Protein AF-A0A959UYE1-F1 (afdb_monomer)

Structure (mmCIF, N/CA/C/O backbone):
data_AF-A0A959UYE1-F1
#
_entry.id   AF-A0A959UYE1-F1
#
loop_
_atom_site.group_PDB
_atom_site.id
_atom_site.type_symbol
_atom_site.label_atom_id
_atom_site.label_alt_id
_atom_site.label_comp_id
_atom_site.label_asym_id
_atom_site.label_entity_id
_atom_site.label_seq_id
_atom_site.pdbx_PDB_ins_code
_atom_site.Cartn_x
_atom_site.Cartn_y
_atom_site.Cartn_z
_atom_site.occupancy
_atom_site.B_iso_or_equiv
_atom_site.auth_seq_id
_atom_site.auth_comp_id
_atom_site.auth_asym_id
_atom_site.auth_atom_id
_atom_site.pdbx_PDB_model_num
ATOM 1 N N . LYS A 1 1 ? -12.605 -11.160 -9.052 1.00 58.09 1 LYS A N 1
ATOM 2 C CA . LYS A 1 1 ? -11.126 -11.104 -8.971 1.00 58.09 1 LYS A CA 1
ATOM 3 C C . LYS A 1 1 ? -10.728 -9.897 -9.808 1.00 58.09 1 LYS A C 1
ATOM 5 O O . LYS A 1 1 ? -11.181 -9.849 -10.939 1.00 58.09 1 LYS A O 1
ATOM 10 N N . ASP A 1 2 ? -10.058 -8.887 -9.252 1.00 78.50 2 ASP A N 1
ATOM 11 C CA . ASP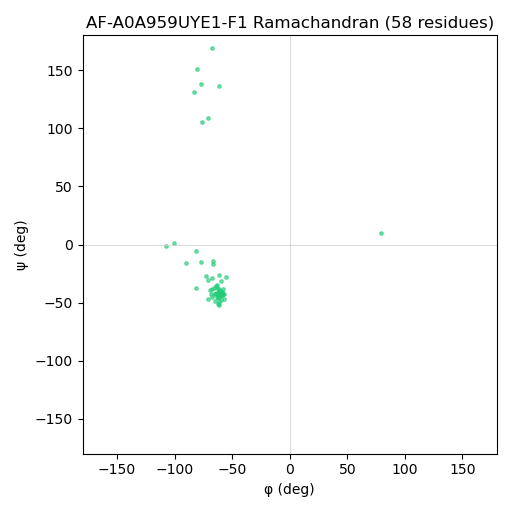 A 1 2 ? -9.614 -7.747 -10.068 1.00 78.50 2 ASP A CA 1
ATOM 12 C C . ASP A 1 2 ? -8.395 -8.203 -10.879 1.00 78.50 2 ASP A C 1
ATOM 14 O O . ASP A 1 2 ? -7.329 -8.458 -10.316 1.00 78.50 2 ASP A O 1
ATOM 18 N N . GLU A 1 3 ? -8.599 -8.435 -12.174 1.00 85.62 3 GLU A N 1
ATOM 19 C CA . GLU A 1 3 ? -7.575 -9.000 -13.057 1.00 85.62 3 GLU A CA 1
ATOM 20 C C . GLU A 1 3 ? -6.445 -8.000 -13.327 1.00 85.62 3 GLU A C 1
ATOM 22 O O . GLU A 1 3 ? -5.291 -8.408 -13.430 1.00 85.62 3 GLU A O 1
ATOM 27 N N . MET A 1 4 ? -6.747 -6.696 -13.335 1.00 84.81 4 MET A N 1
ATOM 28 C CA . MET A 1 4 ? -5.754 -5.639 -13.544 1.00 84.81 4 MET A CA 1
ATOM 29 C C . MET A 1 4 ? -4.824 -5.505 -12.342 1.00 84.81 4 MET A C 1
ATOM 31 O O . MET A 1 4 ? -3.607 -5.499 -12.504 1.00 84.81 4 MET A O 1
ATOM 35 N N . ALA A 1 5 ? -5.377 -5.466 -11.126 1.00 84.94 5 ALA A N 1
ATOM 36 C CA . ALA A 1 5 ? -4.552 -5.421 -9.919 1.00 84.94 5 ALA A CA 1
ATOM 37 C C . ALA A 1 5 ? -3.687 -6.687 -9.773 1.00 84.94 5 ALA A C 1
ATOM 39 O O . ALA A 1 5 ? -2.547 -6.618 -9.314 1.00 84.94 5 ALA A O 1
ATOM 40 N N . TRP A 1 6 ? -4.205 -7.851 -10.182 1.00 86.44 6 TRP A N 1
ATOM 41 C CA . TRP A 1 6 ? -3.439 -9.096 -10.156 1.00 86.44 6 TRP A CA 1
ATOM 42 C C . TRP A 1 6 ? -2.286 -9.098 -11.169 1.00 86.44 6 TRP A C 1
ATOM 44 O O . TRP A 1 6 ? -1.184 -9.499 -10.804 1.00 86.44 6 TRP A O 1
ATOM 54 N N . ASP A 1 7 ? -2.502 -8.618 -12.399 1.00 90.38 7 ASP A N 1
ATOM 55 C CA . ASP A 1 7 ? -1.447 -8.503 -13.419 1.00 90.38 7 ASP A CA 1
ATOM 56 C C . ASP A 1 7 ? -0.342 -7.516 -13.004 1.00 90.38 7 ASP A C 1
ATOM 58 O O . ASP A 1 7 ? 0.846 -7.805 -13.129 1.00 90.38 7 ASP A O 1
ATOM 62 N N . GLN A 1 8 ? -0.706 -6.370 -12.425 1.00 89.19 8 GLN A N 1
ATOM 63 C CA . GLN A 1 8 ? 0.288 -5.419 -11.913 1.00 89.19 8 GLN A CA 1
ATOM 64 C C . GLN A 1 8 ? 1.074 -6.005 -10.736 1.00 89.19 8 GLN A C 1
ATOM 66 O O . GLN A 1 8 ? 2.304 -5.920 -10.681 1.00 89.19 8 GLN A O 1
ATOM 71 N N . TRP A 1 9 ? 0.384 -6.690 -9.820 1.00 87.44 9 TRP A N 1
ATOM 72 C CA . TRP A 1 9 ? 1.036 -7.358 -8.701 1.00 87.44 9 TRP A CA 1
ATOM 73 C C . TRP A 1 9 ? 2.019 -8.439 -9.160 1.00 87.44 9 TRP A C 1
ATOM 75 O O . TRP A 1 9 ? 3.108 -8.549 -8.600 1.00 87.44 9 TRP A O 1
ATOM 85 N N . THR A 1 10 ? 1.697 -9.248 -10.171 1.00 89.25 10 THR A N 1
ATOM 86 C CA . THR A 1 10 ? 2.634 -10.272 -10.665 1.00 89.25 10 THR A CA 1
ATOM 87 C C . THR A 1 10 ? 3.871 -9.643 -11.303 1.00 89.25 10 THR A C 1
ATOM 89 O O . THR A 1 10 ? 4.970 -10.140 -11.052 1.00 89.25 10 THR A O 1
ATOM 92 N N . ARG A 1 11 ? 3.716 -8.521 -12.019 1.00 89.31 11 ARG A N 1
ATOM 93 C CA . ARG A 1 11 ? 4.814 -7.746 -12.627 1.00 89.31 11 ARG A CA 1
ATOM 94 C C . ARG A 1 11 ? 5.732 -7.066 -11.614 1.00 89.31 11 ARG A C 1
ATOM 96 O O . ARG A 1 11 ? 6.912 -6.872 -11.905 1.00 89.31 11 ARG A O 1
ATOM 103 N N . PHE A 1 12 ? 5.230 -6.702 -10.434 1.00 87.81 12 PHE A N 1
ATOM 104 C CA . PHE A 1 12 ? 6.053 -6.074 -9.403 1.00 87.81 12 PHE A CA 1
ATOM 105 C C . PHE A 1 12 ? 7.195 -6.979 -8.929 1.00 87.81 12 PHE A C 1
ATOM 107 O O . PHE A 1 12 ? 7.023 -8.173 -8.657 1.00 87.81 12 PHE A O 1
ATOM 114 N N . ASN A 1 13 ? 8.375 -6.371 -8.787 1.00 89.06 13 ASN A N 1
ATOM 115 C CA . ASN A 1 13 ? 9.539 -7.025 -8.208 1.00 89.06 13 ASN A CA 1
ATOM 116 C C . ASN A 1 13 ? 9.322 -7.306 -6.706 1.00 89.06 13 ASN A C 1
ATOM 118 O O . ASN A 1 13 ? 8.366 -6.836 -6.082 1.00 89.06 13 ASN A O 1
ATOM 122 N N . TYR A 1 14 ? 10.218 -8.102 -6.124 1.00 87.69 14 TYR A N 1
ATOM 123 C CA . TYR A 1 14 ? 10.135 -8.474 -4.712 1.00 87.69 14 TYR A CA 1
ATOM 124 C C . TYR A 1 14 ? 10.149 -7.258 -3.772 1.00 87.69 14 TYR A C 1
ATOM 126 O O . TYR A 1 14 ? 9.399 -7.245 -2.800 1.00 87.69 14 TYR A O 1
ATOM 134 N N . THR A 1 15 ? 10.943 -6.227 -4.077 1.00 87.81 15 THR A N 1
ATOM 135 C CA . THR A 1 15 ? 11.048 -5.010 -3.261 1.00 87.81 15 THR A CA 1
ATOM 136 C C . THR A 1 15 ? 9.709 -4.286 -3.171 1.00 87.81 15 THR A C 1
ATOM 138 O O . THR A 1 15 ? 9.210 -4.108 -2.065 1.00 87.81 15 THR A O 1
ATOM 141 N N . HIS A 1 16 ? 9.051 -4.008 -4.301 1.00 85.81 16 HIS A N 1
ATOM 142 C CA . HIS A 1 16 ? 7.739 -3.349 -4.305 1.00 85.81 16 HIS A CA 1
ATOM 143 C C . HIS A 1 16 ? 6.699 -4.148 -3.510 1.00 85.81 16 HIS A C 1
ATOM 145 O O . HIS A 1 16 ? 5.940 -3.594 -2.715 1.00 85.8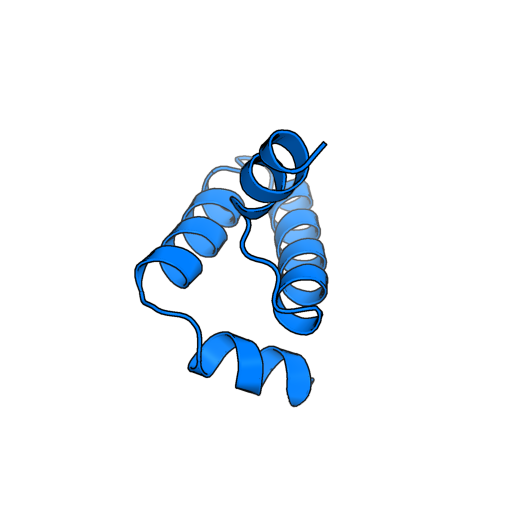1 16 HIS A O 1
ATOM 151 N N . LYS A 1 17 ? 6.680 -5.478 -3.676 1.00 90.00 17 LYS A N 1
ATOM 152 C CA . LYS A 1 17 ? 5.786 -6.359 -2.909 1.00 90.00 17 LYS A CA 1
ATOM 153 C C . LYS A 1 17 ? 6.064 -6.269 -1.409 1.00 90.00 17 LYS A C 1
ATOM 155 O O . LYS A 1 17 ? 5.127 -6.153 -0.619 1.00 90.00 17 LYS A O 1
ATOM 160 N N . LYS A 1 18 ? 7.342 -6.306 -1.024 1.00 90.88 18 LYS A N 1
ATOM 161 C CA . LYS A 1 18 ? 7.790 -6.210 0.367 1.00 90.88 18 LYS A CA 1
ATOM 162 C C . LYS A 1 18 ? 7.358 -4.888 0.993 1.00 90.88 18 LYS A C 1
ATOM 164 O O . LYS A 1 18 ? 6.811 -4.908 2.087 1.00 90.88 18 LYS A O 1
ATOM 169 N N . GLU A 1 19 ? 7.498 -3.772 0.288 1.00 90.50 19 GLU A N 1
ATOM 170 C CA . GLU A 1 19 ? 7.109 -2.451 0.792 1.00 90.50 19 GLU A CA 1
ATOM 171 C C . GLU A 1 19 ? 5.609 -2.333 1.092 1.00 90.50 19 GLU A C 1
ATOM 173 O O . GLU A 1 19 ? 5.224 -1.769 2.122 1.00 90.50 19 GLU A O 1
ATOM 178 N N . TYR A 1 20 ? 4.749 -2.885 0.226 1.00 91.06 20 TYR A N 1
ATOM 179 C CA . TYR A 1 20 ? 3.308 -2.946 0.490 1.00 91.06 20 TYR A CA 1
ATOM 180 C C . TYR A 1 20 ? 2.998 -3.802 1.713 1.00 91.06 20 TYR A C 1
ATOM 182 O O . TYR A 1 20 ? 2.215 -3.386 2.569 1.00 91.06 20 TYR A O 1
ATOM 190 N N . VAL A 1 21 ? 3.623 -4.977 1.816 1.00 92.00 21 VAL A N 1
ATOM 191 C CA . VAL A 1 21 ? 3.433 -5.881 2.955 1.00 92.00 21 VAL A CA 1
ATOM 192 C C . VAL A 1 21 ? 3.898 -5.215 4.246 1.00 92.00 21 VAL A C 1
ATOM 194 O O . VAL A 1 21 ? 3.114 -5.133 5.187 1.00 92.00 21 VAL A O 1
ATOM 197 N N . GLU A 1 22 ? 5.113 -4.667 4.283 1.00 92.38 22 GLU A N 1
ATOM 198 C CA . GLU A 1 22 ? 5.661 -3.971 5.451 1.00 92.38 22 GLU A CA 1
ATOM 199 C C . GLU A 1 22 ? 4.753 -2.817 5.863 1.00 92.38 22 GLU A C 1
ATOM 201 O O . GLU A 1 22 ? 4.354 -2.738 7.022 1.00 92.38 22 GLU A O 1
ATOM 206 N N . TRP A 1 23 ? 4.310 -1.993 4.912 1.00 92.81 23 TRP A N 1
ATOM 207 C CA . TRP A 1 23 ? 3.370 -0.914 5.191 1.00 92.81 23 TRP A CA 1
ATOM 208 C C . TRP A 1 23 ? 2.053 -1.401 5.787 1.00 92.81 23 TRP A C 1
ATOM 210 O O . TRP A 1 23 ? 1.543 -0.797 6.727 1.00 92.81 23 TRP A O 1
ATOM 220 N N . ILE A 1 24 ? 1.476 -2.478 5.265 1.00 92.19 24 ILE A N 1
ATOM 221 C CA . ILE A 1 24 ? 0.232 -3.023 5.805 1.00 92.19 24 ILE A CA 1
ATOM 222 C C . ILE A 1 24 ? 0.479 -3.585 7.211 1.00 92.19 24 ILE A C 1
ATOM 224 O O . ILE A 1 24 ? -0.291 -3.291 8.122 1.00 92.19 24 ILE A O 1
ATOM 228 N N . THR A 1 25 ? 1.556 -4.347 7.411 1.00 92.50 25 THR A N 1
ATOM 229 C CA . THR A 1 25 ? 1.863 -5.025 8.684 1.00 92.50 25 THR A CA 1
ATOM 230 C C . THR A 1 25 ? 2.335 -4.090 9.796 1.00 92.50 25 THR A C 1
ATOM 232 O O . THR A 1 25 ? 2.081 -4.368 10.964 1.00 92.50 25 THR A O 1
ATOM 235 N N . ASP A 1 26 ? 2.936 -2.952 9.449 1.00 92.94 26 ASP A N 1
ATOM 236 C CA . ASP A 1 26 ? 3.361 -1.903 10.382 1.00 92.94 26 ASP A CA 1
ATOM 237 C C . ASP A 1 26 ? 2.175 -1.294 11.163 1.00 92.94 26 ASP A C 1
ATOM 239 O O . ASP A 1 26 ? 2.307 -0.837 12.302 1.00 92.94 26 ASP A O 1
ATOM 243 N N . ALA A 1 27 ? 0.965 -1.334 10.595 1.00 93.38 27 ALA A N 1
ATOM 244 C CA . ALA A 1 27 ? -0.222 -0.837 11.275 1.00 93.38 27 ALA A CA 1
ATOM 245 C C . ALA A 1 27 ? -0.639 -1.750 12.444 1.00 93.38 27 ALA A C 1
ATOM 247 O O . ALA A 1 27 ? -1.235 -2.815 12.265 1.00 93.38 27 ALA A O 1
ATOM 248 N N . LYS A 1 28 ? -0.439 -1.262 13.675 1.00 91.00 28 LYS A N 1
ATOM 249 C CA . LYS A 1 28 ? -0.835 -1.966 14.910 1.00 91.00 28 LYS A CA 1
ATOM 250 C C . LYS A 1 28 ? -2.340 -2.271 14.967 1.00 91.00 28 LYS A C 1
ATOM 252 O O . LYS A 1 28 ? -2.737 -3.372 15.346 1.00 91.00 28 LYS A O 1
ATOM 257 N N . LYS A 1 29 ? -3.182 -1.320 14.543 1.00 95.31 29 LYS A N 1
ATOM 258 C CA . LYS A 1 29 ? -4.650 -1.444 14.551 1.00 95.31 29 LYS A CA 1
ATOM 259 C C . LYS A 1 29 ? -5.157 -2.193 13.318 1.00 95.31 29 LYS A C 1
ATOM 261 O O . LYS A 1 29 ? -4.839 -1.814 12.193 1.00 95.31 29 LYS A O 1
ATOM 266 N N . GLU A 1 30 ? -6.018 -3.186 13.521 1.00 92.31 30 GLU A N 1
ATOM 267 C CA . GLU A 1 30 ? -6.607 -3.972 12.426 1.00 92.31 30 GLU A CA 1
ATOM 268 C C . GLU A 1 30 ? -7.444 -3.133 11.457 1.00 92.31 30 GLU A C 1
ATOM 270 O O . GLU A 1 30 ? -7.370 -3.335 10.248 1.00 92.31 30 GLU A O 1
ATOM 275 N N . GLU A 1 31 ? -8.193 -2.147 11.958 1.00 93.88 31 GLU A N 1
ATOM 276 C CA . GLU A 1 31 ? -8.935 -1.211 11.106 1.00 93.88 31 GLU A CA 1
ATOM 277 C C . GLU A 1 31 ? -7.997 -0.479 10.134 1.00 93.88 31 GLU A C 1
ATOM 279 O O . GLU A 1 31 ? -8.280 -0.363 8.942 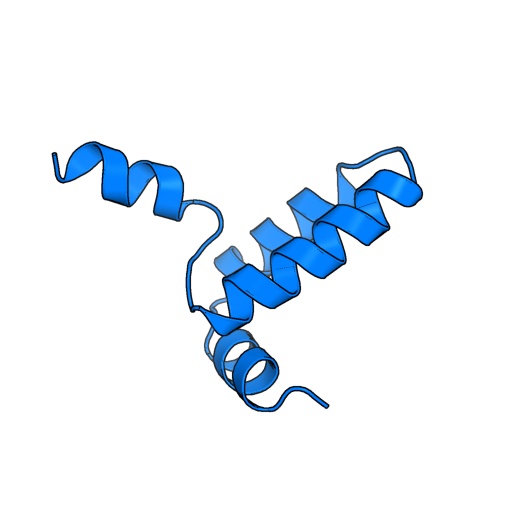1.00 93.88 31 GLU A O 1
ATOM 284 N N . THR A 1 32 ? -6.834 -0.039 10.623 1.00 92.50 32 THR A N 1
ATOM 285 C CA . THR A 1 32 ? -5.820 0.617 9.796 1.00 92.50 32 THR A CA 1
ATOM 286 C C . THR A 1 32 ? -5.214 -0.356 8.788 1.00 92.50 32 THR A C 1
ATOM 288 O O . THR A 1 32 ? -5.024 0.037 7.641 1.00 92.50 32 THR A O 1
ATOM 291 N N . ARG A 1 33 ? -4.983 -1.627 9.152 1.00 94.56 33 ARG A N 1
ATOM 292 C CA . ARG A 1 33 ? -4.5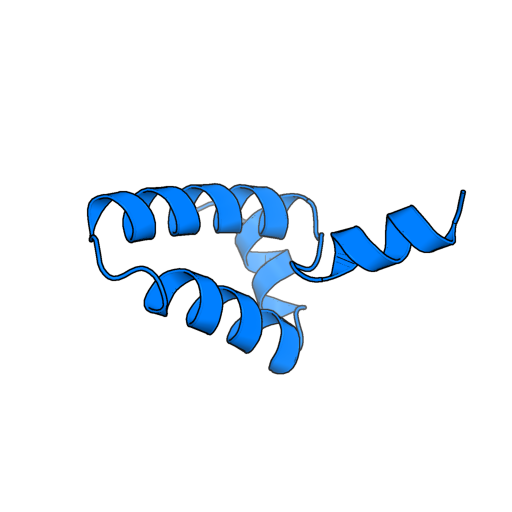40 -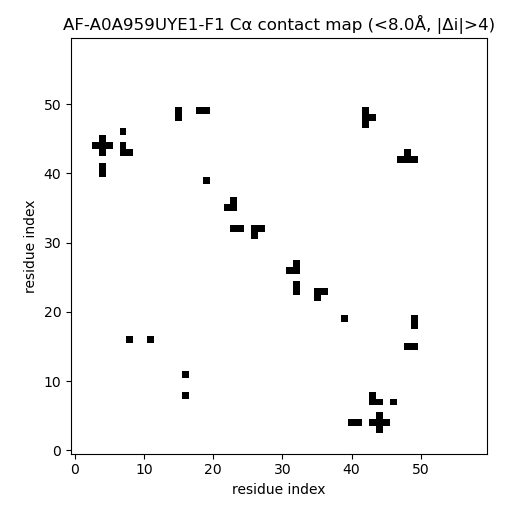2.652 8.186 1.00 94.56 33 ARG A CA 1
ATOM 293 C C . ARG A 1 33 ? -5.556 -2.833 7.065 1.00 94.56 33 ARG A C 1
ATOM 295 O O . ARG A 1 33 ? -5.176 -2.786 5.903 1.00 94.56 33 ARG A O 1
ATOM 302 N N . LYS A 1 34 ? -6.847 -2.965 7.394 1.00 93.81 34 LYS A N 1
ATOM 303 C CA . LYS A 1 34 ? -7.928 -3.103 6.401 1.00 93.81 34 LYS A CA 1
ATOM 304 C C . LYS A 1 34 ? -7.987 -1.902 5.454 1.00 93.81 34 LYS A C 1
ATOM 306 O O . LYS A 1 34 ? -8.075 -2.091 4.243 1.00 93.81 34 LYS A O 1
ATOM 311 N N . ARG A 1 35 ? -7.859 -0.679 5.983 1.00 94.19 35 ARG A N 1
ATOM 312 C CA . ARG A 1 35 ? -7.768 0.541 5.160 1.00 94.19 35 ARG A CA 1
ATOM 313 C C . ARG A 1 35 ? -6.529 0.540 4.256 1.00 94.19 35 ARG A C 1
ATOM 315 O O . ARG A 1 35 ? -6.667 0.810 3.068 1.00 94.19 35 ARG A O 1
ATOM 322 N N . ARG A 1 36 ? -5.348 0.188 4.782 1.00 93.69 36 ARG A N 1
ATOM 323 C CA . ARG A 1 36 ? -4.096 0.105 4.002 1.00 93.69 36 ARG A CA 1
ATOM 324 C C . ARG A 1 36 ? -4.171 -0.962 2.906 1.00 93.69 36 ARG A C 1
ATOM 326 O O . ARG A 1 36 ? -3.687 -0.718 1.812 1.00 93.69 36 ARG A O 1
ATOM 333 N N . ILE A 1 37 ? -4.820 -2.101 3.158 1.00 91.81 37 ILE A N 1
ATOM 334 C CA . ILE A 1 37 ? -5.062 -3.138 2.139 1.00 91.81 37 ILE A CA 1
ATOM 335 C C . ILE A 1 37 ? -5.922 -2.577 1.003 1.00 91.81 37 ILE A C 1
ATOM 337 O O . ILE A 1 37 ? -5.551 -2.712 -0.158 1.00 91.81 37 ILE A O 1
ATOM 341 N N . ALA A 1 38 ? -7.040 -1.918 1.324 1.00 92.06 38 ALA A N 1
ATOM 342 C CA . ALA A 1 38 ? -7.906 -1.317 0.309 1.00 92.06 38 ALA A CA 1
ATOM 343 C C . ALA A 1 38 ? -7.163 -0.261 -0.529 1.00 92.06 38 ALA A C 1
ATOM 345 O O . ALA A 1 38 ? -7.255 -0.273 -1.753 1.00 92.06 38 ALA A O 1
ATOM 346 N N . GLN A 1 39 ? -6.368 0.594 0.119 1.00 91.12 39 GLN A N 1
ATOM 347 C CA . GLN A 1 39 ? -5.522 1.577 -0.564 1.00 91.12 39 GLN A CA 1
ATOM 348 C C . GLN A 1 39 ? -4.443 0.917 -1.429 1.00 91.12 39 GLN A C 1
ATOM 350 O O . GLN A 1 39 ? -4.232 1.337 -2.561 1.00 91.12 39 GLN A O 1
ATOM 355 N N . ALA A 1 40 ? -3.788 -0.137 -0.936 1.00 90.62 40 ALA A N 1
ATOM 356 C CA . ALA A 1 40 ? -2.793 -0.877 -1.703 1.00 90.62 40 ALA A CA 1
ATOM 357 C C . ALA A 1 40 ? -3.402 -1.449 -2.988 1.00 90.62 40 ALA A C 1
ATOM 359 O O . ALA A 1 40 ? -2.793 -1.327 -4.041 1.00 90.62 40 ALA A O 1
ATOM 360 N N . PHE A 1 41 ? -4.620 -1.999 -2.935 1.00 89.38 41 PHE A N 1
ATOM 361 C CA . PHE A 1 41 ? -5.314 -2.471 -4.137 1.00 89.38 41 PHE A CA 1
ATOM 362 C C . PHE A 1 41 ? -5.543 -1.365 -5.174 1.00 89.38 41 PHE A C 1
ATOM 364 O O . PHE A 1 41 ? -5.371 -1.626 -6.363 1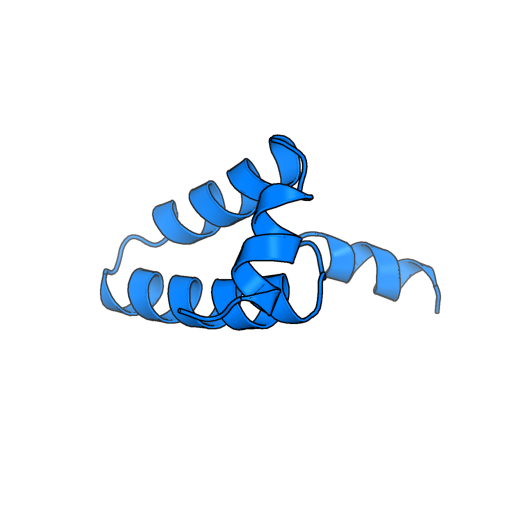.00 89.38 41 PHE A O 1
ATOM 371 N N . GLN A 1 42 ? -5.898 -0.150 -4.746 1.00 89.12 42 GLN A N 1
ATOM 372 C CA . GLN A 1 42 ? -6.054 0.991 -5.657 1.00 89.12 42 GLN A CA 1
ATOM 373 C C . GLN A 1 42 ? -4.715 1.374 -6.302 1.00 89.12 42 GLN A C 1
ATOM 375 O O . GLN A 1 42 ? -4.626 1.427 -7.523 1.00 89.12 42 GLN A O 1
ATOM 380 N N . MET A 1 43 ? -3.654 1.518 -5.503 1.00 87.69 43 MET A N 1
ATOM 381 C CA . MET A 1 43 ? -2.321 1.875 -6.011 1.00 87.69 43 MET A CA 1
ATOM 382 C C . MET A 1 43 ? -1.740 0.805 -6.946 1.00 87.69 43 MET A C 1
ATOM 384 O O . MET A 1 43 ? -1.211 1.122 -8.005 1.00 87.69 43 MET A O 1
ATOM 388 N N . ILE A 1 44 ? -1.883 -0.478 -6.590 1.00 88.62 44 ILE A N 1
ATOM 389 C CA . ILE A 1 44 ? -1.439 -1.599 -7.430 1.00 88.62 44 ILE A CA 1
ATOM 390 C C . ILE A 1 44 ? -2.182 -1.580 -8.767 1.00 88.62 44 ILE A C 1
ATOM 392 O O . ILE A 1 44 ? -1.576 -1.833 -9.801 1.00 88.62 44 ILE A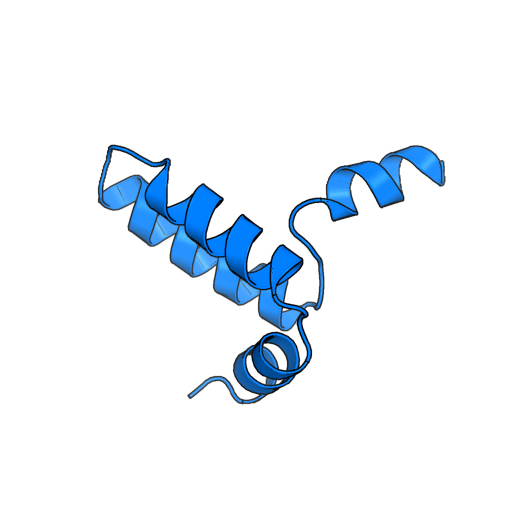 O 1
ATOM 396 N N . ARG A 1 45 ? -3.484 -1.267 -8.766 1.00 87.50 45 ARG A N 1
ATOM 397 C CA . ARG A 1 45 ? -4.274 -1.157 -9.997 1.00 87.50 45 ARG A CA 1
ATOM 398 C C . ARG A 1 45 ? -3.793 -0.016 -10.895 1.00 87.50 45 ARG A C 1
ATOM 400 O O . ARG A 1 45 ? -3.818 -0.171 -12.112 1.00 87.50 45 ARG A O 1
ATOM 407 N N . GLU A 1 46 ? -3.355 1.090 -10.305 1.00 83.75 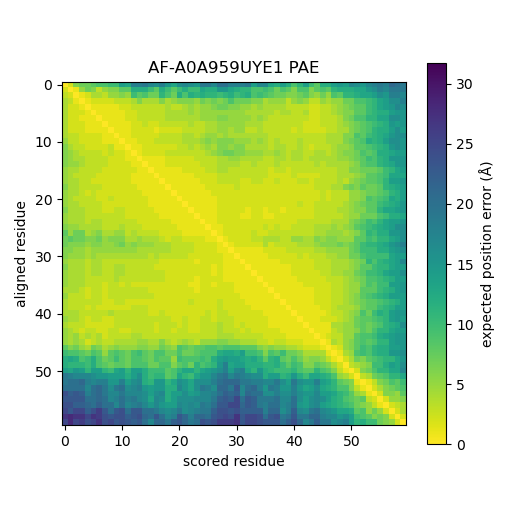46 GLU A N 1
ATOM 408 C CA . GLU A 1 46 ? -2.777 2.235 -11.021 1.00 83.75 46 GLU A CA 1
ATOM 409 C C . GLU A 1 46 ? -1.323 1.981 -11.467 1.00 83.75 46 GLU A C 1
ATOM 411 O O . GLU A 1 46 ? -0.822 2.659 -12.360 1.00 83.75 46 GLU A O 1
ATOM 416 N N . GLY A 1 47 ? -0.664 0.952 -10.920 1.00 79.38 47 GLY A N 1
ATOM 417 C CA . GLY A 1 47 ? 0.727 0.606 -11.224 1.00 79.38 47 GLY A CA 1
ATOM 418 C C . GLY A 1 47 ? 1.748 1.478 -10.488 1.00 79.38 47 GLY A C 1
ATOM 419 O O . GLY A 1 47 ? 2.943 1.404 -10.778 1.00 79.38 47 GLY A O 1
ATOM 420 N N . GLU A 1 48 ? 1.297 2.285 -9.530 1.00 76.38 48 GLU A N 1
ATOM 421 C CA . GLU A 1 48 ? 2.159 3.144 -8.727 1.00 76.38 48 GLU A CA 1
ATOM 422 C C . GLU A 1 48 ? 2.878 2.328 -7.652 1.00 76.38 48 GLU A C 1
ATOM 424 O O . GLU A 1 48 ? 2.279 1.476 -7.002 1.00 76.38 48 GLU A O 1
ATOM 429 N N . GLY A 1 49 ? 4.167 2.593 -7.438 1.00 68.56 49 GLY A N 1
ATOM 430 C CA . GLY A 1 49 ? 4.890 2.093 -6.271 1.00 68.56 49 GLY A CA 1
ATOM 431 C C . GLY A 1 49 ? 4.612 2.966 -5.048 1.00 68.56 49 GLY A C 1
ATOM 432 O O . GLY A 1 49 ? 4.394 4.170 -5.159 1.00 68.56 49 GLY A O 1
ATOM 433 N N . LYS A 1 50 ? 4.670 2.398 -3.840 1.00 67.31 50 LYS A N 1
ATOM 434 C CA . LYS A 1 50 ? 4.465 3.179 -2.608 1.00 67.31 50 LYS A CA 1
ATOM 435 C C . LYS A 1 50 ? 5.492 4.322 -2.450 1.00 67.31 50 LYS A C 1
ATOM 437 O O . LYS A 1 50 ? 5.151 5.372 -1.902 1.00 67.31 50 LYS A O 1
ATOM 442 N N . GLU A 1 51 ? 6.714 4.141 -2.954 1.00 64.06 51 GLU A 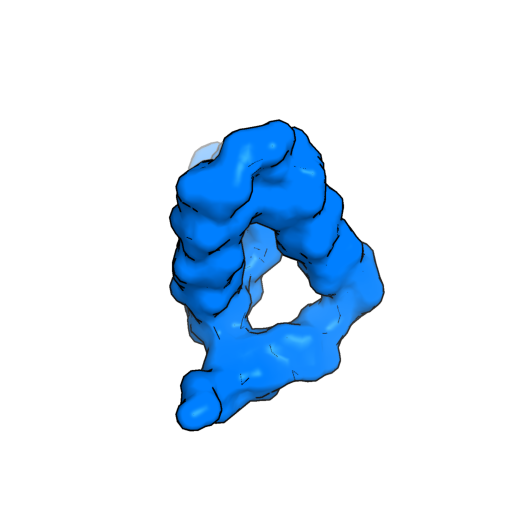N 1
ATOM 443 C CA . GLU A 1 51 ? 7.773 5.163 -2.994 1.00 64.06 51 GLU A CA 1
ATOM 444 C C . GLU A 1 51 ? 7.668 6.165 -4.158 1.00 64.06 51 GLU A C 1
ATOM 446 O O . GLU A 1 51 ? 8.407 7.153 -4.174 1.00 64.06 51 GLU A O 1
ATOM 451 N N . ASP A 1 52 ? 6.728 6.003 -5.097 1.00 58.00 52 ASP A N 1
ATOM 452 C CA . ASP A 1 52 ? 6.620 6.906 -6.256 1.00 58.00 52 ASP A CA 1
ATOM 453 C C . ASP A 1 52 ? 6.201 8.337 -5.855 1.00 58.00 52 ASP A C 1
ATOM 455 O O . ASP A 1 52 ? 6.521 9.304 -6.547 1.00 58.00 52 ASP A O 1
ATOM 459 N N . LYS A 1 53 ? 5.670 8.518 -4.634 1.00 49.59 53 LYS A N 1
ATOM 460 C CA . LYS A 1 53 ? 5.440 9.845 -4.031 1.00 49.59 53 LYS A CA 1
ATOM 461 C C . LYS A 1 53 ? 6.695 10.727 -3.961 1.00 49.59 53 LYS A C 1
ATOM 463 O O . LYS A 1 53 ? 6.570 11.948 -3.991 1.00 49.59 53 LYS A O 1
ATOM 468 N N . TYR A 1 54 ? 7.897 10.147 -3.884 1.00 49.94 54 TYR A N 1
ATOM 469 C CA . TYR A 1 54 ? 9.159 10.904 -3.931 1.00 49.94 54 TYR A CA 1
ATOM 470 C C . TYR A 1 54 ? 9.714 11.075 -5.352 1.00 49.94 54 TYR A C 1
ATOM 472 O O . TYR A 1 54 ? 10.584 11.919 -5.574 1.00 49.94 54 TYR A O 1
ATOM 480 N N . ARG A 1 55 ? 9.221 10.296 -6.321 1.00 49.75 55 ARG A N 1
ATOM 481 C CA . ARG A 1 55 ? 9.633 10.365 -7.726 1.00 49.75 55 ARG A CA 1
ATOM 482 C C . ARG A 1 55 ? 8.912 11.509 -8.450 1.00 49.75 55 ARG A C 1
ATOM 484 O O . ARG A 1 55 ? 9.557 12.228 -9.210 1.00 49.75 55 ARG A O 1
ATOM 491 N N . GLU A 1 56 ? 7.639 11.747 -8.133 1.00 48.09 56 GLU A N 1
ATOM 492 C CA . GLU A 1 56 ? 6.871 12.896 -8.643 1.00 48.09 56 GLU A CA 1
ATOM 493 C C . GLU A 1 56 ? 7.360 14.237 -8.070 1.00 48.09 56 GLU A C 1
ATOM 495 O O . GLU A 1 56 ? 7.524 15.206 -8.808 1.00 48.09 56 GLU A O 1
ATOM 500 N N . ALA A 1 57 ? 7.714 14.279 -6.779 1.00 51.44 57 ALA A N 1
ATOM 501 C CA . ALA A 1 57 ? 8.225 15.487 -6.119 1.00 51.44 57 ALA A CA 1
ATOM 502 C C . ALA A 1 57 ? 9.604 15.956 -6.631 1.00 51.44 57 ALA A C 1
ATOM 504 O O . ALA A 1 57 ? 10.015 17.076 -6.345 1.00 51.44 57 ALA A O 1
ATOM 505 N N . LYS A 1 58 ? 10.331 15.114 -7.378 1.00 44.47 58 LYS A N 1
ATOM 506 C CA . LYS A 1 58 ? 11.640 15.437 -7.975 1.00 44.47 58 LYS A CA 1
ATOM 507 C C . LYS A 1 58 ? 11.550 15.802 -9.463 1.00 44.47 58 LYS A C 1
ATOM 509 O O . LYS A 1 58 ? 12.577 16.010 -10.105 1.00 44.47 58 LYS A O 1
ATOM 514 N N . LYS A 1 59 ? 10.334 15.818 -10.017 1.00 43.78 59 LYS A N 1
ATOM 515 C CA . LYS A 1 59 ? 10.044 16.126 -11.424 1.00 43.78 59 LYS A CA 1
ATOM 516 C C . LYS A 1 59 ? 9.386 17.503 -11.612 1.00 43.78 59 LYS A C 1
ATOM 518 O O . LYS A 1 59 ? 9.110 17.864 -12.754 1.00 43.78 59 LYS A O 1
ATOM 523 N N . ALA A 1 60 ? 9.144 18.229 -10.516 1.00 41.97 60 ALA A N 1
ATOM 524 C CA . ALA A 1 60 ? 8.656 19.607 -10.483 1.00 41.97 60 ALA A CA 1
ATOM 525 C C . ALA A 1 60 ? 9.806 20.601 -10.278 1.00 41.97 60 ALA A C 1
ATOM 527 O O . ALA A 1 60 ? 10.740 20.263 -9.513 1.00 41.97 60 ALA A O 1
#

pLDDT: mean 81.64, std 15.76, range [41.97, 95.31]

Foldseek 3Di:
DPVLLVVLVVVDDPVLVVVLVCVLVVDPDPVSSVVSVVVSSVCSSVSHGPPCVVVVVVVD

Secondary structure (DSSP, 8-state):
--HHHHHHHHHS-HHHHHHHHHHHHH-SSHHHHHHHHHHHHHHHHHT--TTHHHHHTT--

Nearest PDB structures (foldseek):
  7b9v-assembly1_W  TM=6.538E-01  e=8.017E+00  Saccharomyces cerevisiae

Radius of gyration: 12.19 Å; Cα contacts (8 Å, |Δi|>4): 30; chains: 1; bounding box: 23×31×28 Å

Sequence (60 aa):
KDEMAWDQWTRFNYTHKKEYVEWITDAKKEETRKRRIAQAFQMIREGEGKEDKYREAKKA

Mean predicted aligned error: 6.6 Å

Solvent-accessible surface area (backbone atoms only — not comparable to full-atom values): 3505 Å² total; per-residue (Å²): 130,67,63,61,33,50,53,39,52,68,70,48,54,71,65,61,53,48,52,55,50,50,60,30,67,67,40,86,49,66,70,55,24,55,53,42,49,57,50,47,51,54,36,32,50,73,64,55,54,91,69,44,72,63,58,59,67,70,74,110